Protein AF-A0A5E4TYU8-F1 (afdb_monomer_lite)

Foldseek 3Di:
DAWDWDWALDQDPWTWIQIPPPGIDTDWFFDDNQISPQVQCPPPPGHGPHDDDDGDDDDPPDDPVVVVVVVVVCVVVVVVVVVVDPDD

pLDDT: mean 85.18, std 11.43, range [43.0, 96.38]

InterPro domains:
  IPR021225 Tlde1 domain [PF10908] (25-71)

Radius of gyration: 18.83 Å; chains: 1; bounding box: 39×39×41 Å

Organism: NCBI:txid1537710

Sequence (88 aa):
MALYGKFVVNNETLAPLVINGVGTYLAFSGDGAYRNRGGCTALASRGPIPAGKYWIVDRPAGGNLSRASQWMKDLSISALKRFVDHRE

Structure (mmCIF, N/CA/C/O backbone):
data_AF-A0A5E4TYU8-F1
#
_entry.id   AF-A0A5E4TYU8-F1
#
loop_
_atom_site.group_PDB
_atom_site.id
_atom_site.type_symbol
_atom_site.label_atom_id
_atom_site.label_alt_id
_atom_site.label_comp_id
_atom_site.label_asym_id
_atom_site.label_entity_id
_atom_site.label_seq_id
_atom_site.pdbx_PDB_ins_code
_atom_site.Cartn_x
_atom_site.Cartn_y
_atom_site.Cartn_z
_atom_site.occupancy
_atom_site.B_iso_or_equiv
_atom_site.auth_seq_id
_atom_site.auth_comp_id
_atom_site.auth_asym_id
_atom_site.auth_atom_id
_atom_site.pdbx_PDB_model_num
ATOM 1 N N . MET A 1 1 ? -19.962 -4.055 9.763 1.00 72.00 1 MET A N 1
ATOM 2 C CA . MET A 1 1 ? -20.187 -4.303 8.320 1.00 72.00 1 MET A CA 1
ATOM 3 C C . MET A 1 1 ? -18.840 -4.253 7.616 1.00 72.00 1 MET A C 1
ATOM 5 O O . MET A 1 1 ? -18.074 -3.351 7.930 1.00 72.00 1 MET A O 1
ATOM 9 N N . ALA A 1 2 ? -18.535 -5.178 6.705 1.00 80.44 2 ALA A N 1
ATOM 10 C CA . ALA A 1 2 ? -17.348 -5.043 5.858 1.00 80.44 2 ALA A CA 1
ATOM 11 C C . ALA A 1 2 ? -17.587 -3.941 4.814 1.00 80.44 2 ALA A C 1
ATOM 13 O O . ALA A 1 2 ? -18.654 -3.894 4.202 1.00 80.44 2 ALA A O 1
ATOM 14 N N . LEU A 1 3 ? -16.611 -3.052 4.637 1.00 88.56 3 LEU A N 1
ATOM 15 C CA . LEU A 1 3 ? -16.630 -2.045 3.581 1.00 88.56 3 LEU A CA 1
ATOM 16 C C . LEU A 1 3 ? -16.027 -2.640 2.309 1.00 88.56 3 LEU A C 1
ATOM 18 O O . LEU A 1 3 ? -15.046 -3.382 2.366 1.00 88.56 3 LEU A O 1
ATOM 22 N N . TYR A 1 4 ? -16.607 -2.298 1.163 1.00 92.25 4 TYR A N 1
ATOM 23 C CA . TYR A 1 4 ? -16.110 -2.715 -0.145 1.00 92.25 4 TYR A CA 1
ATOM 24 C C . TYR A 1 4 ? -15.598 -1.504 -0.909 1.00 92.25 4 TYR A C 1
ATOM 26 O O . TYR A 1 4 ? -16.123 -0.400 -0.774 1.00 92.25 4 TYR A O 1
ATOM 34 N N . GLY A 1 5 ? -14.572 -1.715 -1.721 1.00 93.94 5 GLY A N 1
ATOM 35 C CA . GLY A 1 5 ? -13.963 -0.654 -2.501 1.00 93.94 5 GLY A CA 1
ATOM 36 C C . GLY A 1 5 ? -13.219 -1.178 -3.717 1.00 93.94 5 GLY A C 1
ATOM 37 O O . GLY A 1 5 ? -13.069 -2.388 -3.899 1.00 93.94 5 GLY A O 1
ATOM 38 N N . LYS A 1 6 ? -12.754 -0.251 -4.553 1.00 95.50 6 LYS A N 1
ATOM 39 C CA . LYS A 1 6 ? -11.968 -0.533 -5.751 1.00 95.50 6 LYS A CA 1
ATOM 40 C C . LYS A 1 6 ? -10.754 0.382 -5.804 1.00 95.50 6 LYS A C 1
ATOM 42 O O . LYS A 1 6 ? -10.888 1.601 -5.735 1.00 95.50 6 LYS A O 1
ATOM 47 N N . PHE A 1 7 ? -9.588 -0.220 -5.990 1.00 95.38 7 PHE A N 1
ATOM 48 C CA . PHE A 1 7 ? -8.363 0.486 -6.340 1.00 95.38 7 PHE A CA 1
ATOM 49 C C . PHE A 1 7 ? -8.111 0.342 -7.839 1.00 95.38 7 PHE A C 1
ATOM 51 O O . PHE A 1 7 ? -8.171 -0.771 -8.366 1.00 95.38 7 PHE A O 1
ATOM 58 N N . VAL A 1 8 ? -7.869 1.453 -8.532 1.00 93.94 8 VAL A N 1
ATOM 59 C CA . VAL A 1 8 ? -7.556 1.443 -9.966 1.00 93.94 8 VAL A CA 1
ATOM 60 C C . VAL A 1 8 ? -6.054 1.606 -10.146 1.00 93.94 8 VAL A C 1
ATOM 62 O O . VAL A 1 8 ? -5.461 2.508 -9.579 1.00 93.94 8 VAL A O 1
ATOM 65 N N . VAL A 1 9 ? -5.442 0.745 -10.953 1.00 92.50 9 VAL A N 1
ATOM 66 C CA . VAL A 1 9 ? -4.020 0.808 -11.310 1.00 92.50 9 VAL A CA 1
ATOM 67 C C . VAL A 1 9 ? -3.939 1.353 -12.741 1.00 92.50 9 VAL A C 1
ATOM 69 O O . VAL A 1 9 ? -4.237 0.623 -13.682 1.00 92.50 9 VAL A O 1
ATOM 72 N N . ASN A 1 10 ? -3.631 2.646 -12.903 1.00 92.31 10 ASN A N 1
ATOM 73 C CA . ASN A 1 10 ? -3.783 3.403 -14.162 1.00 92.31 10 ASN A CA 1
ATOM 74 C C . ASN A 1 10 ? -2.489 4.066 -14.686 1.00 92.31 10 ASN A C 1
ATOM 76 O O . ASN A 1 10 ? -2.563 5.029 -15.441 1.00 92.31 10 ASN A O 1
ATOM 80 N N . ASN A 1 11 ? -1.308 3.582 -14.301 1.00 92.69 11 ASN A N 1
ATOM 81 C CA . ASN A 1 11 ? 0.012 4.133 -14.649 1.00 92.69 11 ASN A CA 1
ATOM 82 C C . ASN A 1 11 ? 0.286 5.577 -14.177 1.00 92.69 11 ASN A C 1
ATOM 84 O O . ASN A 1 11 ? 1.342 6.120 -14.506 1.00 92.69 11 ASN A O 1
ATOM 88 N N . GLU A 1 12 ? -0.603 6.196 -13.400 1.00 92.94 12 GLU A N 1
ATOM 89 C CA . GLU A 1 12 ? -0.379 7.528 -12.832 1.00 92.94 12 GLU A CA 1
ATOM 90 C C . GLU A 1 12 ? 0.419 7.467 -11.525 1.00 92.94 12 GLU A C 1
ATOM 92 O O . GLU A 1 12 ? 0.477 6.439 -10.850 1.00 92.94 12 GLU A O 1
ATOM 97 N N . THR A 1 13 ? 1.014 8.592 -11.120 1.00 91.94 13 THR A N 1
ATOM 98 C CA . THR A 1 13 ? 1.757 8.689 -9.850 1.00 91.94 13 THR A CA 1
ATOM 99 C C . THR A 1 13 ? 0.875 8.375 -8.642 1.00 91.94 13 THR A C 1
ATOM 101 O O . THR A 1 13 ? 1.324 7.724 -7.699 1.00 91.94 13 THR A O 1
ATOM 104 N N . LEU A 1 14 ? -0.378 8.820 -8.680 1.00 94.06 14 LEU A N 1
ATOM 105 C CA . LEU A 1 14 ? -1.409 8.535 -7.693 1.00 94.06 14 LEU A CA 1
ATOM 106 C C . LEU A 1 14 ? -2.647 8.061 -8.437 1.00 94.06 14 LEU A C 1
ATOM 108 O O . LEU A 1 14 ? -2.974 8.601 -9.484 1.00 94.06 14 LEU A O 1
ATOM 112 N N . ALA A 1 15 ? -3.329 7.073 -7.878 1.00 94.31 15 ALA A N 1
ATOM 113 C CA . ALA A 1 15 ? -4.510 6.478 -8.465 1.00 94.31 15 ALA A CA 1
ATOM 114 C C . ALA A 1 15 ? -5.644 6.404 -7.430 1.00 94.31 15 ALA A C 1
ATOM 116 O O . ALA A 1 15 ? -5.381 6.315 -6.223 1.00 94.31 15 ALA A O 1
ATOM 117 N N . PRO A 1 16 ? -6.913 6.467 -7.864 1.00 95.38 16 PRO A N 1
ATOM 118 C CA . PRO A 1 16 ? -8.040 6.523 -6.947 1.00 95.38 16 PRO A CA 1
ATOM 119 C C . PRO A 1 16 ? -8.296 5.165 -6.275 1.00 95.38 16 PRO A C 1
ATOM 121 O O . PRO A 1 16 ? -8.502 4.139 -6.931 1.00 95.38 16 PRO A O 1
ATOM 124 N N . LEU A 1 17 ? -8.345 5.188 -4.945 1.00 95.25 17 LEU A N 1
ATOM 125 C CA . LEU A 1 17 ? -8.902 4.152 -4.084 1.00 95.25 17 LEU A CA 1
ATOM 126 C C . LEU A 1 17 ? -10.290 4.601 -3.625 1.00 95.25 17 LEU A C 1
ATOM 128 O O . LEU A 1 17 ? -10.421 5.475 -2.771 1.00 95.25 17 LEU A O 1
ATOM 132 N N . VAL A 1 18 ? -11.326 3.995 -4.191 1.00 96.31 18 VAL A N 1
ATOM 133 C CA . VAL A 1 18 ? -12.720 4.283 -3.844 1.00 96.31 18 VAL A CA 1
ATOM 134 C C . VAL A 1 18 ? -13.177 3.282 -2.794 1.00 96.31 18 VAL A C 1
ATOM 136 O O . VAL A 1 18 ? -13.146 2.083 -3.054 1.00 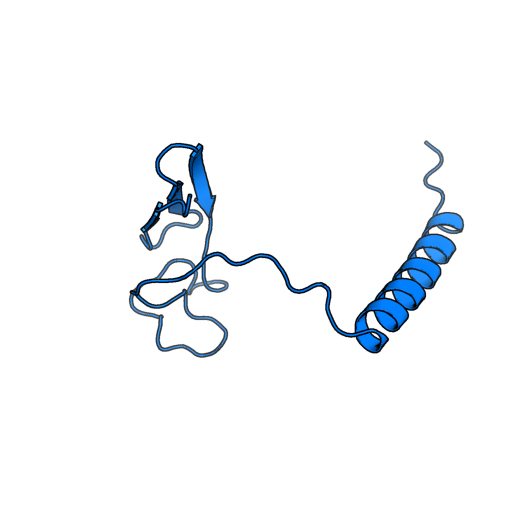96.31 18 VAL A O 1
ATOM 139 N N . ILE A 1 19 ? -13.621 3.756 -1.632 1.00 95.19 19 ILE A N 1
ATOM 140 C CA . ILE A 1 19 ? -14.258 2.945 -0.591 1.00 95.19 19 ILE A CA 1
ATOM 141 C C . ILE A 1 19 ? -15.730 3.346 -0.507 1.00 95.19 19 ILE A C 1
ATOM 143 O O . ILE A 1 19 ? -16.065 4.480 -0.149 1.00 95.19 19 ILE A O 1
ATOM 147 N N . ASN A 1 20 ? -16.621 2.414 -0.836 1.00 92.88 20 ASN A N 1
ATOM 148 C CA . ASN A 1 20 ? -18.051 2.673 -0.906 1.00 92.88 20 ASN A CA 1
ATOM 149 C C . ASN A 1 20 ? -18.583 3.081 0.474 1.00 92.88 20 ASN A C 1
ATOM 151 O O . ASN A 1 20 ? -18.422 2.351 1.451 1.00 92.88 20 ASN A O 1
ATOM 155 N N . GLY A 1 21 ? -19.227 4.248 0.541 1.00 91.75 21 GLY A N 1
ATOM 156 C CA . GLY A 1 21 ? -19.787 4.800 1.778 1.00 91.75 21 GLY A CA 1
ATOM 157 C C . GLY A 1 21 ? -18.792 5.550 2.669 1.00 91.75 21 GLY A C 1
ATOM 158 O O . GLY A 1 21 ? -19.214 6.092 3.684 1.00 91.75 21 GLY A O 1
ATOM 159 N N . VAL A 1 22 ? -17.506 5.619 2.300 1.00 93.56 22 VAL A N 1
ATOM 160 C CA . VAL A 1 22 ? -16.491 6.378 3.055 1.00 93.56 22 VAL A CA 1
ATOM 161 C C . VAL A 1 22 ? -15.911 7.516 2.219 1.00 93.56 22 VAL A C 1
ATOM 163 O O . VAL A 1 22 ? -15.871 8.651 2.683 1.00 93.56 22 VAL A O 1
ATOM 166 N N . GLY A 1 23 ? -15.490 7.243 0.981 1.00 94.94 23 GLY A N 1
ATOM 167 C CA . GLY A 1 23 ? -14.929 8.271 0.106 1.00 94.94 23 GLY A CA 1
ATOM 168 C C . GLY A 1 23 ? -13.920 7.747 -0.909 1.00 94.94 23 GLY A C 1
ATOM 169 O O . GLY A 1 23 ? -13.745 6.541 -1.083 1.00 94.94 23 GLY A O 1
ATOM 170 N N . THR A 1 24 ? -13.258 8.683 -1.589 1.00 96.38 24 THR A N 1
ATOM 171 C CA . THR A 1 24 ? -12.179 8.400 -2.543 1.00 96.38 24 THR A CA 1
ATOM 172 C C . THR A 1 24 ? -10.874 8.980 -2.024 1.00 96.38 24 THR A C 1
ATOM 174 O O . THR A 1 24 ? -10.822 10.143 -1.632 1.00 96.38 24 THR A O 1
ATOM 177 N N . TYR A 1 25 ? -9.823 8.171 -2.057 1.00 95.00 25 TYR A N 1
ATOM 178 C CA . TYR A 1 25 ? -8.492 8.520 -1.581 1.00 95.00 25 TYR A CA 1
ATOM 179 C C . TYR A 1 25 ? -7.477 8.372 -2.707 1.00 95.00 25 TYR A C 1
ATOM 181 O O . TYR A 1 25 ? -7.580 7.463 -3.529 1.00 95.00 25 TYR A O 1
ATOM 189 N N . LEU A 1 26 ? -6.473 9.242 -2.732 1.00 95.56 26 LEU A N 1
ATOM 190 C CA . LEU A 1 26 ? -5.331 9.075 -3.621 1.00 95.56 26 LEU A CA 1
ATOM 191 C C . LEU A 1 26 ? -4.357 8.077 -2.994 1.00 95.56 26 LEU A C 1
ATOM 193 O O . LEU A 1 26 ? -3.888 8.275 -1.875 1.00 95.56 26 LEU A O 1
ATOM 197 N N . ALA A 1 27 ? -4.063 7.001 -3.716 1.00 94.62 27 ALA A N 1
ATOM 198 C CA . ALA A 1 27 ? -3.181 5.932 -3.272 1.00 94.62 27 ALA A CA 1
ATOM 199 C C . ALA A 1 27 ? -2.202 5.536 -4.383 1.00 94.62 27 ALA A C 1
ATOM 201 O O . ALA A 1 27 ? -2.332 5.942 -5.537 1.00 94.62 27 ALA A O 1
ATOM 202 N N . PHE A 1 28 ? -1.199 4.733 -4.048 1.00 95.12 28 PHE A N 1
ATOM 203 C CA . PHE A 1 28 ? -0.295 4.152 -5.032 1.00 95.12 28 PHE A CA 1
ATOM 204 C C . PHE A 1 28 ? 0.120 2.744 -4.616 1.00 95.12 28 PHE A C 1
ATOM 206 O O . PHE A 1 28 ? 0.078 2.385 -3.440 1.00 95.12 28 PHE A O 1
ATOM 213 N N . SER A 1 29 ? 0.549 1.952 -5.590 1.00 93.75 29 SER A N 1
ATOM 214 C CA . SER A 1 29 ? 1.126 0.631 -5.374 1.00 93.75 29 SER A CA 1
ATOM 215 C C . SER A 1 29 ? 2.314 0.418 -6.305 1.00 93.75 29 SER A C 1
ATOM 217 O O . SER A 1 29 ? 2.310 0.912 -7.430 1.00 93.75 29 SER A O 1
ATOM 219 N N . GLY A 1 30 ? 3.331 -0.309 -5.851 1.00 93.44 30 GLY A N 1
ATOM 220 C CA . GLY A 1 30 ? 4.594 -0.467 -6.572 1.00 93.44 30 GLY A CA 1
ATOM 221 C C . GLY A 1 30 ? 5.558 0.706 -6.372 1.00 93.44 30 GLY A C 1
ATOM 222 O O . GLY A 1 30 ? 5.223 1.735 -5.772 1.00 93.44 30 GLY A O 1
ATOM 223 N N . ASP A 1 31 ? 6.777 0.527 -6.872 1.00 92.94 31 ASP A N 1
ATOM 224 C CA . ASP A 1 31 ? 7.915 1.401 -6.594 1.00 92.94 31 ASP A CA 1
ATOM 225 C C . ASP A 1 31 ? 8.539 2.003 -7.862 1.00 92.94 31 ASP A C 1
ATOM 227 O O . ASP A 1 31 ? 8.563 1.386 -8.932 1.00 92.94 31 ASP A O 1
ATOM 231 N N . GLY A 1 32 ? 9.052 3.229 -7.729 1.00 90.88 32 GLY A N 1
ATOM 232 C CA . GLY A 1 32 ? 9.712 3.986 -8.790 1.00 90.88 32 GLY A CA 1
ATOM 233 C C . GLY A 1 32 ? 8.948 3.966 -10.117 1.00 90.88 32 GLY A C 1
ATOM 234 O O . GLY A 1 32 ? 7.771 4.318 -10.189 1.00 90.88 32 GLY A O 1
ATOM 235 N N . ALA A 1 33 ? 9.625 3.514 -11.175 1.00 90.25 33 ALA A N 1
ATOM 236 C CA . ALA A 1 33 ? 9.072 3.427 -12.527 1.00 90.25 33 ALA A CA 1
ATOM 237 C C . ALA A 1 33 ? 7.968 2.365 -12.697 1.00 90.25 33 ALA A C 1
ATOM 239 O O . ALA A 1 33 ? 7.321 2.335 -13.739 1.00 90.25 33 ALA A O 1
ATOM 240 N N . TYR A 1 34 ? 7.753 1.488 -11.717 1.00 92.06 34 TYR A N 1
ATOM 241 C CA . TYR A 1 34 ? 6.738 0.429 -11.756 1.00 92.06 34 TYR A CA 1
ATOM 242 C C . TYR A 1 34 ? 5.467 0.806 -10.987 1.00 92.06 34 TYR A C 1
ATOM 244 O O . TYR A 1 34 ? 4.509 0.032 -10.950 1.00 92.06 34 TYR A O 1
ATOM 252 N N . ARG A 1 35 ? 5.437 2.004 -10.392 1.00 93.75 35 ARG A N 1
ATOM 253 C CA . ARG A 1 35 ? 4.292 2.507 -9.641 1.00 93.75 35 ARG A CA 1
ATOM 254 C C . ARG A 1 35 ? 3.039 2.551 -10.511 1.00 93.75 35 ARG A C 1
ATOM 256 O O . ARG A 1 35 ? 3.051 3.077 -11.619 1.00 93.75 35 ARG A O 1
ATOM 263 N N . ASN A 1 36 ? 1.968 1.971 -9.984 1.00 93.56 36 ASN A N 1
ATOM 264 C CA . ASN A 1 36 ? 0.660 1.849 -10.610 1.00 93.56 36 ASN A CA 1
ATOM 265 C C . ASN A 1 36 ? 0.698 1.273 -12.039 1.00 93.56 36 ASN A C 1
ATOM 267 O O . ASN A 1 36 ? -0.227 1.513 -12.809 1.00 93.56 36 ASN A O 1
ATOM 271 N N . ARG A 1 37 ? 1.721 0.483 -12.404 1.00 93.44 37 ARG A N 1
ATOM 272 C CA . ARG A 1 37 ? 1.815 -0.157 -13.724 1.00 93.44 37 ARG A CA 1
ATOM 273 C C . ARG A 1 37 ? 1.280 -1.580 -13.729 1.00 93.44 37 ARG A C 1
ATOM 275 O O . ARG A 1 37 ? 1.994 -2.516 -13.374 1.00 93.44 37 ARG A O 1
ATOM 282 N N . GLY A 1 38 ? 0.048 -1.761 -14.205 1.00 88.88 38 GLY A N 1
ATOM 283 C CA . GLY A 1 38 ? -0.629 -3.066 -14.215 1.00 88.88 38 GLY A CA 1
ATOM 284 C C . GLY A 1 38 ? 0.125 -4.173 -14.969 1.00 88.88 38 GLY A C 1
ATOM 285 O O . GLY A 1 38 ? 0.024 -5.338 -14.605 1.00 88.88 38 GLY A O 1
ATOM 286 N N . GLY A 1 39 ? 0.944 -3.817 -15.965 1.00 90.12 39 GLY A N 1
ATOM 287 C CA . GLY A 1 39 ? 1.799 -4.769 -16.687 1.00 90.12 39 GLY A CA 1
ATOM 288 C C . GLY A 1 39 ? 3.039 -5.244 -15.916 1.00 90.12 39 GLY A C 1
ATOM 289 O O . GLY A 1 39 ? 3.730 -6.146 -16.375 1.00 90.12 39 GLY A O 1
ATOM 290 N N . CYS A 1 40 ? 3.344 -4.653 -14.757 1.00 89.94 40 CYS A N 1
ATOM 291 C CA . CYS A 1 40 ? 4.555 -4.932 -13.980 1.00 89.94 40 CYS A CA 1
ATOM 292 C C . CYS A 1 40 ? 4.277 -5.696 -12.674 1.00 89.94 40 CYS A C 1
ATOM 294 O O . CYS A 1 40 ? 5.141 -5.739 -11.803 1.00 89.94 40 CYS A O 1
ATOM 296 N N . THR A 1 41 ? 3.097 -6.303 -12.518 1.00 89.00 41 THR A N 1
ATOM 297 C CA . THR A 1 41 ? 2.688 -7.032 -11.297 1.00 89.00 41 THR A CA 1
ATOM 298 C C . THR A 1 41 ? 3.544 -8.267 -11.007 1.00 89.00 41 THR A C 1
ATOM 300 O O . THR A 1 41 ? 3.669 -8.668 -9.855 1.00 89.00 41 THR A O 1
ATOM 303 N N . ALA A 1 42 ? 4.172 -8.853 -12.032 1.00 90.12 42 ALA A N 1
ATOM 304 C CA . ALA A 1 42 ? 5.073 -9.998 -11.891 1.00 90.12 42 ALA A CA 1
ATOM 305 C C . ALA A 1 42 ? 6.455 -9.630 -11.313 1.00 90.12 42 ALA A C 1
ATOM 307 O O . ALA A 1 42 ? 7.243 -10.518 -10.987 1.00 90.12 42 ALA A O 1
ATOM 308 N N . LEU A 1 43 ? 6.779 -8.337 -11.192 1.00 90.00 43 LEU A N 1
ATOM 309 C CA . LEU A 1 43 ? 8.075 -7.901 -10.688 1.00 90.00 43 LEU A CA 1
ATOM 310 C C . LEU A 1 43 ? 8.104 -7.950 -9.157 1.00 90.00 43 LEU A C 1
ATOM 312 O O . LEU A 1 43 ? 7.493 -7.120 -8.482 1.00 90.00 43 LEU A O 1
ATOM 316 N N . ALA A 1 44 ? 8.865 -8.897 -8.609 1.00 87.31 44 ALA A N 1
ATOM 317 C CA . ALA A 1 44 ? 9.023 -9.051 -7.168 1.00 87.31 44 ALA A CA 1
ATOM 318 C C . ALA A 1 44 ? 9.505 -7.748 -6.502 1.00 87.31 44 ALA A C 1
ATOM 320 O O . ALA A 1 44 ? 10.387 -7.053 -7.012 1.00 87.31 44 ALA A O 1
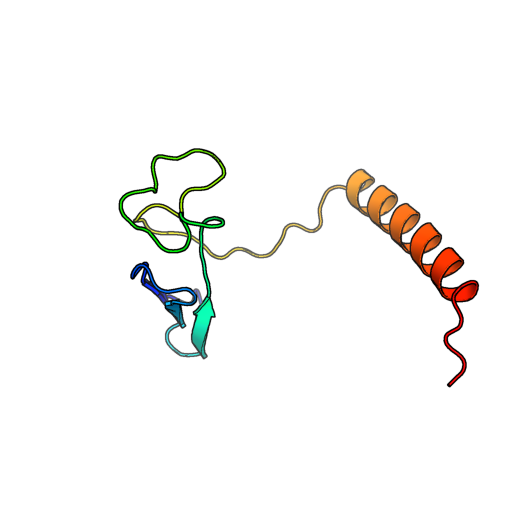ATOM 321 N N . SER A 1 45 ? 8.903 -7.419 -5.358 1.00 87.75 45 SER A N 1
ATOM 322 C CA . SER A 1 45 ? 9.214 -6.262 -4.499 1.00 87.75 45 SER A CA 1
ATOM 323 C C . SER A 1 45 ? 9.009 -4.863 -5.098 1.00 87.75 45 SER A C 1
ATOM 325 O O . SER A 1 45 ? 8.967 -3.902 -4.336 1.00 87.75 45 SER A O 1
ATOM 327 N N . ARG A 1 46 ? 8.884 -4.716 -6.423 1.00 92.00 46 ARG A N 1
ATOM 328 C CA . ARG A 1 46 ? 8.745 -3.408 -7.092 1.00 92.00 46 ARG A CA 1
ATOM 329 C C . ARG A 1 46 ? 7.430 -3.237 -7.846 1.00 92.00 46 ARG A C 1
ATOM 331 O O . ARG A 1 46 ? 6.986 -2.105 -8.017 1.00 92.00 46 ARG A O 1
ATOM 338 N N . GLY A 1 47 ? 6.830 -4.327 -8.318 1.00 92.19 47 GLY A N 1
ATOM 339 C CA . GLY A 1 47 ? 5.559 -4.305 -9.032 1.00 92.19 47 GLY A CA 1
ATOM 340 C C . GLY A 1 47 ? 4.402 -3.814 -8.156 1.00 92.19 47 GLY A C 1
ATOM 341 O O . GLY A 1 47 ? 4.466 -3.918 -6.928 1.00 92.19 47 GLY A O 1
ATOM 342 N N . PRO A 1 48 ? 3.334 -3.267 -8.759 1.00 94.62 48 PRO A N 1
ATOM 343 C CA . PRO A 1 48 ? 2.124 -2.941 -8.025 1.00 94.62 48 PRO A CA 1
ATOM 344 C C . PRO A 1 48 ? 1.370 -4.206 -7.620 1.00 94.62 48 PRO A C 1
ATOM 346 O O . PRO A 1 48 ? 1.605 -5.298 -8.143 1.00 94.62 48 PRO A O 1
ATOM 349 N N . ILE A 1 49 ? 0.420 -4.030 -6.705 1.00 92.62 49 ILE A N 1
ATOM 350 C CA . ILE A 1 49 ? -0.476 -5.092 -6.265 1.00 92.62 49 ILE A CA 1
ATOM 351 C C . ILE A 1 49 ? -1.190 -5.716 -7.480 1.00 92.62 49 ILE A C 1
ATOM 353 O O . ILE A 1 49 ? -1.725 -4.981 -8.318 1.00 92.62 49 ILE A O 1
ATOM 357 N N . PRO A 1 50 ? -1.182 -7.055 -7.616 1.00 92.62 50 PRO A N 1
ATOM 358 C CA . PRO A 1 50 ? -1.884 -7.731 -8.698 1.00 92.62 50 PRO A CA 1
ATOM 359 C C . PRO A 1 50 ? -3.388 -7.443 -8.704 1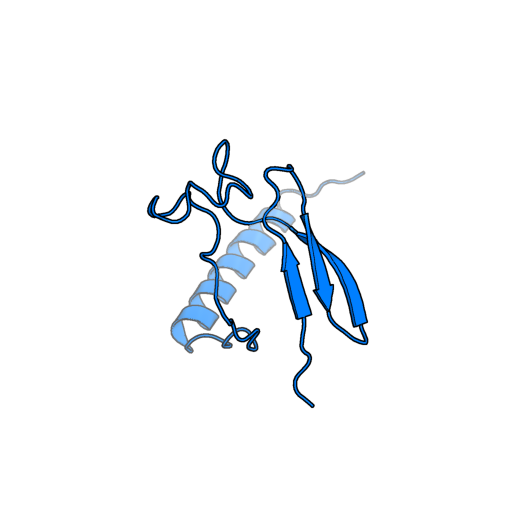.00 92.62 50 PRO A C 1
ATOM 361 O O . PRO A 1 50 ? -3.976 -7.035 -7.705 1.00 92.62 50 PRO A O 1
ATOM 364 N N . ALA A 1 51 ? -4.039 -7.686 -9.841 1.00 92.25 51 ALA A N 1
ATOM 365 C CA . ALA A 1 51 ? -5.494 -7.644 -9.897 1.00 92.25 51 ALA A CA 1
ATOM 366 C C . ALA A 1 51 ? -6.077 -8.784 -9.046 1.00 92.25 51 ALA A C 1
ATOM 368 O O . ALA A 1 51 ? -5.694 -9.943 -9.199 1.00 92.25 51 ALA A O 1
ATOM 369 N N . GLY A 1 52 ? -7.010 -8.461 -8.153 1.00 92.75 52 GLY A N 1
ATOM 370 C CA . GLY A 1 52 ? -7.589 -9.449 -7.253 1.00 92.75 52 GLY A CA 1
ATOM 371 C C . GLY A 1 52 ? -8.521 -8.846 -6.213 1.00 92.75 52 GLY A C 1
ATOM 372 O O . GLY A 1 52 ? -8.746 -7.635 -6.168 1.00 92.75 52 GLY A O 1
ATOM 373 N N . LYS A 1 53 ? -9.075 -9.719 -5.369 1.00 93.25 53 LYS A N 1
ATOM 374 C CA . LYS A 1 53 ? -9.863 -9.325 -4.201 1.00 93.25 53 LYS A CA 1
ATOM 375 C C . LYS A 1 53 ? -8.970 -9.381 -2.968 1.00 93.25 53 LYS A C 1
ATOM 377 O O . LYS A 1 53 ? -8.415 -10.431 -2.656 1.00 93.25 53 LYS A O 1
ATOM 382 N N . TYR A 1 54 ? -8.873 -8.258 -2.271 1.00 91.75 54 TYR A N 1
ATOM 383 C CA . TYR A 1 54 ? -8.048 -8.104 -1.080 1.00 91.75 54 TYR A CA 1
ATOM 384 C C . TYR A 1 54 ? -8.912 -7.710 0.111 1.00 91.75 54 TYR A C 1
ATOM 386 O O . TYR A 1 54 ? -9.902 -6.993 -0.040 1.00 91.75 54 TYR A O 1
ATOM 394 N N . TRP A 1 55 ? -8.514 -8.170 1.292 1.00 91.38 55 TRP A N 1
ATOM 395 C CA . TRP A 1 55 ? -9.131 -7.792 2.555 1.00 91.38 55 TRP A CA 1
ATOM 396 C C . TRP A 1 55 ? -8.264 -6.737 3.234 1.00 91.38 55 TRP A C 1
ATOM 398 O O . TRP A 1 55 ? -7.076 -6.966 3.461 1.00 91.38 55 TRP A O 1
ATOM 408 N N . ILE A 1 56 ? -8.855 -5.587 3.557 1.00 87.25 56 ILE A N 1
ATOM 409 C CA . ILE A 1 56 ? -8.231 -4.613 4.453 1.00 87.25 56 ILE A CA 1
ATOM 410 C C . ILE A 1 56 ? -8.541 -5.091 5.866 1.00 87.25 56 ILE A C 1
ATOM 412 O O . ILE A 1 56 ? -9.692 -5.063 6.296 1.00 87.25 56 ILE A O 1
ATOM 416 N N . VAL A 1 57 ? -7.518 -5.598 6.540 1.00 87.56 57 VAL A N 1
ATOM 417 C CA . VAL A 1 57 ? -7.610 -6.096 7.912 1.00 87.56 57 VAL A CA 1
ATOM 418 C C . VAL A 1 57 ? -6.905 -5.136 8.853 1.00 87.56 57 VAL A C 1
ATOM 420 O O . VAL A 1 57 ? -5.996 -4.406 8.443 1.00 87.56 57 VAL A O 1
ATOM 423 N N . ASP A 1 58 ? -7.302 -5.161 10.119 1.00 85.88 58 ASP A N 1
ATOM 424 C CA . ASP A 1 58 ? -6.597 -4.411 11.145 1.00 85.88 58 ASP A CA 1
ATOM 425 C C . ASP A 1 58 ? -5.139 -4.855 11.225 1.00 85.88 58 ASP A C 1
ATOM 427 O O . ASP A 1 58 ? -4.807 -6.042 11.123 1.00 85.88 58 ASP A O 1
ATOM 431 N N . ARG A 1 59 ? -4.248 -3.876 11.414 1.00 84.06 59 ARG A N 1
ATOM 432 C CA . ARG A 1 59 ? -2.832 -4.160 11.628 1.00 84.06 59 ARG A CA 1
ATOM 433 C C . ARG A 1 59 ? -2.718 -5.023 12.891 1.00 84.06 59 ARG A C 1
ATOM 435 O O . ARG A 1 59 ? -3.120 -4.558 13.959 1.00 84.06 59 ARG A O 1
ATOM 442 N N . PRO A 1 60 ? -2.134 -6.231 12.816 1.00 81.88 60 PRO A N 1
ATOM 443 C CA . PRO A 1 60 ? -1.929 -7.029 14.012 1.00 81.88 60 PRO A CA 1
ATOM 444 C C . PRO A 1 60 ? -1.017 -6.261 14.974 1.00 81.88 60 PRO A C 1
ATOM 446 O O . PRO A 1 60 ? -0.032 -5.653 14.554 1.00 81.88 60 PRO A O 1
ATOM 449 N N . ALA A 1 61 ? -1.312 -6.317 16.273 1.00 78.19 61 ALA A N 1
ATOM 450 C CA . ALA A 1 61 ? -0.544 -5.616 17.309 1.00 78.19 61 ALA A CA 1
ATOM 451 C C . ALA A 1 61 ? 0.930 -6.074 17.419 1.00 78.19 61 ALA A C 1
ATOM 453 O O . ALA A 1 61 ? 1.721 -5.459 18.136 1.00 78.19 61 ALA A O 1
ATOM 454 N N . GLY A 1 62 ? 1.302 -7.147 16.713 1.00 76.31 62 GLY A N 1
ATOM 455 C CA . GLY A 1 62 ? 2.597 -7.806 16.826 1.00 76.31 62 GLY A CA 1
ATOM 456 C C . GLY A 1 62 ? 2.707 -8.655 18.096 1.00 76.31 62 GLY A C 1
ATOM 457 O O . GLY A 1 62 ? 1.878 -8.576 19.002 1.00 76.31 62 GLY A O 1
ATOM 458 N N . GLY A 1 63 ? 3.739 -9.497 18.158 1.00 80.31 63 GLY A N 1
ATOM 459 C CA . GLY A 1 63 ? 4.053 -10.273 19.358 1.00 80.31 63 GLY A CA 1
ATOM 460 C C . GLY A 1 63 ? 4.654 -9.407 20.472 1.00 80.31 63 GLY A C 1
ATOM 461 O O . GLY A 1 63 ? 5.107 -8.284 20.247 1.00 80.31 63 GLY A O 1
ATOM 462 N N . ASN A 1 64 ? 4.728 -9.946 21.689 1.00 74.94 64 ASN A N 1
ATOM 463 C CA . ASN A 1 64 ? 5.294 -9.229 22.842 1.00 74.94 64 ASN A CA 1
ATOM 464 C C . ASN A 1 64 ? 6.733 -8.737 22.580 1.00 74.94 64 ASN A C 1
ATOM 466 O O . ASN A 1 64 ? 7.093 -7.628 22.969 1.00 74.94 64 ASN A O 1
ATOM 470 N N . LEU A 1 65 ? 7.528 -9.520 21.842 1.00 75.12 65 LEU A N 1
ATOM 471 C CA . LEU A 1 65 ? 8.902 -9.175 21.460 1.00 75.12 65 LEU A CA 1
ATOM 472 C C . LEU A 1 65 ? 8.980 -8.000 20.475 1.00 75.12 65 LEU A C 1
ATOM 474 O O . LEU A 1 65 ? 9.835 -7.129 20.632 1.00 75.12 65 LEU A O 1
ATOM 478 N N . SER A 1 66 ? 8.082 -7.928 19.484 1.00 78.62 66 SER A N 1
ATOM 479 C CA . SER A 1 66 ? 8.063 -6.793 18.550 1.00 78.62 66 SER A CA 1
ATOM 480 C C . SER A 1 66 ? 7.630 -5.509 19.254 1.00 78.62 66 SER A C 1
ATOM 482 O O . SER A 1 66 ? 8.210 -4.456 19.002 1.00 78.62 66 SER A O 1
ATOM 484 N N . ARG A 1 67 ? 6.695 -5.608 20.210 1.00 76.50 67 ARG A N 1
ATOM 485 C CA . ARG A 1 67 ? 6.272 -4.478 21.053 1.00 76.50 67 ARG A CA 1
ATOM 486 C C . ARG A 1 67 ? 7.409 -3.973 21.947 1.00 76.50 67 ARG A C 1
ATOM 488 O O . ARG A 1 67 ? 7.630 -2.768 22.002 1.00 76.50 67 ARG A O 1
ATOM 495 N N . ALA A 1 68 ? 8.173 -4.869 22.576 1.00 78.25 68 ALA A N 1
ATOM 496 C CA . ALA A 1 68 ? 9.346 -4.497 23.373 1.00 78.25 68 ALA A CA 1
ATOM 497 C C . ALA A 1 68 ? 10.455 -3.855 22.518 1.00 78.25 68 ALA A C 1
ATOM 499 O O . ALA A 1 68 ? 11.046 -2.853 22.914 1.00 78.25 68 ALA A O 1
ATOM 500 N N . SER A 1 69 ? 10.705 -4.388 21.315 1.00 78.06 69 SER A N 1
ATOM 501 C CA . SER A 1 69 ? 11.680 -3.812 20.380 1.00 78.06 69 SER A CA 1
ATOM 502 C C . SER A 1 69 ? 11.265 -2.420 19.894 1.00 78.06 69 SER A C 1
ATOM 504 O O . SER A 1 69 ? 12.102 -1.521 19.845 1.00 78.06 69 SER A O 1
ATOM 506 N N . GLN A 1 70 ? 9.981 -2.215 19.576 1.00 79.94 70 GLN A N 1
ATOM 507 C CA . GLN A 1 70 ? 9.454 -0.892 19.231 1.00 79.94 70 GLN A CA 1
ATOM 508 C C . GLN A 1 70 ? 9.575 0.085 20.402 1.00 79.94 70 GLN A C 1
ATOM 510 O O . GLN A 1 70 ? 10.068 1.185 20.198 1.00 79.94 70 GLN A O 1
ATOM 515 N N . TRP A 1 71 ? 9.244 -0.333 21.627 1.00 81.06 71 TRP A N 1
ATOM 516 C CA . TRP A 1 71 ? 9.413 0.503 22.818 1.00 81.06 71 TRP A CA 1
ATOM 517 C C . TRP A 1 71 ? 10.875 0.911 23.057 1.00 81.06 71 TRP A C 1
ATOM 519 O O . TRP A 1 71 ? 11.148 2.077 23.329 1.00 81.06 71 TRP A O 1
ATOM 529 N N . MET A 1 72 ? 11.835 -0.008 22.888 1.00 80.25 72 MET A N 1
ATOM 530 C CA . MET A 1 72 ? 13.261 0.335 22.982 1.00 80.25 72 MET A CA 1
ATOM 531 C C . MET A 1 72 ? 13.694 1.329 21.897 1.00 80.25 72 MET A C 1
ATOM 533 O O . MET A 1 72 ? 14.443 2.265 22.181 1.00 80.25 72 MET A O 1
ATOM 537 N N . LYS A 1 73 ? 13.215 1.159 20.659 1.00 79.81 73 LYS A N 1
ATOM 538 C CA . LYS A 1 73 ? 13.492 2.105 19.569 1.00 79.81 73 LYS A CA 1
ATOM 539 C C . LYS A 1 73 ? 12.890 3.477 19.865 1.00 79.81 73 LYS A C 1
ATOM 541 O O . LYS A 1 73 ? 13.598 4.473 19.744 1.00 79.81 73 LYS A O 1
ATOM 546 N N . ASP A 1 74 ? 11.650 3.529 20.337 1.00 78.69 74 ASP A N 1
ATOM 547 C CA . ASP A 1 74 ? 10.975 4.776 20.702 1.00 78.69 74 ASP A CA 1
ATOM 548 C C . ASP A 1 74 ? 11.674 5.483 21.871 1.00 78.69 74 ASP A C 1
ATOM 550 O O . ASP A 1 74 ? 11.815 6.705 21.854 1.00 78.69 74 ASP A O 1
ATOM 554 N N . LEU A 1 75 ? 12.203 4.743 22.851 1.00 80.56 75 LEU A N 1
ATOM 555 C CA . LEU A 1 75 ? 13.056 5.309 23.901 1.00 80.56 75 LEU A CA 1
ATOM 556 C C . LEU A 1 75 ? 14.346 5.909 23.342 1.00 80.56 75 LEU A C 1
ATOM 558 O O . LEU A 1 75 ? 14.699 7.032 23.688 1.00 80.56 75 LEU A O 1
ATOM 562 N N . SER A 1 76 ? 15.037 5.197 22.452 1.00 76.81 76 SER A N 1
ATOM 563 C CA . SER A 1 76 ? 16.269 5.715 21.847 1.00 76.81 76 SER A CA 1
ATOM 564 C C . SER A 1 76 ? 16.020 6.972 21.001 1.00 76.81 76 SER A C 1
ATOM 566 O O . SER A 1 76 ? 16.757 7.948 21.122 1.00 76.81 76 SER A O 1
ATOM 568 N N . ILE A 1 77 ? 14.939 6.994 20.209 1.00 75.38 77 ILE A N 1
ATOM 569 C CA . ILE A 1 77 ? 14.559 8.143 19.378 1.00 75.38 77 ILE A CA 1
ATOM 570 C C . ILE A 1 77 ? 14.066 9.305 20.243 1.00 75.38 77 ILE A C 1
ATOM 572 O O . ILE A 1 77 ? 14.437 10.442 19.976 1.00 75.38 77 ILE A O 1
ATOM 576 N N . SER A 1 78 ? 13.266 9.064 21.285 1.00 74.06 78 SER A N 1
ATOM 577 C CA . SER A 1 78 ? 12.796 10.128 22.189 1.00 74.06 78 SER A CA 1
ATOM 578 C C . SER A 1 78 ? 13.929 10.737 23.015 1.00 74.06 78 SER A C 1
ATOM 580 O O . SER A 1 78 ? 13.972 11.957 23.174 1.00 74.06 78 SER A O 1
ATOM 582 N N . ALA A 1 79 ? 14.885 9.925 23.472 1.00 73.44 79 ALA A N 1
ATOM 583 C CA . ALA A 1 79 ? 16.099 10.410 24.113 1.00 73.44 79 ALA A CA 1
ATOM 584 C C . ALA A 1 79 ? 16.928 11.258 23.140 1.00 73.44 79 ALA A C 1
ATOM 586 O O . ALA A 1 79 ? 17.301 12.375 23.480 1.00 73.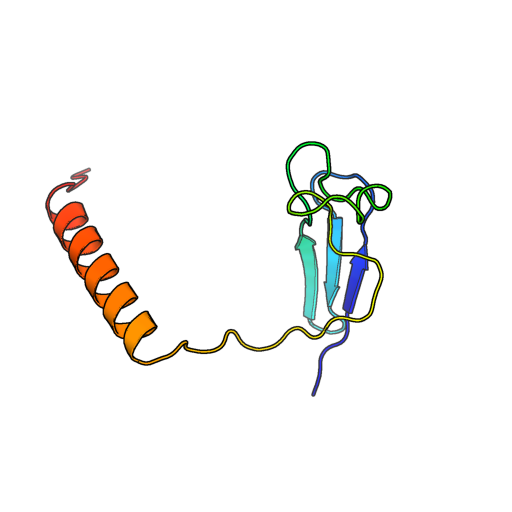44 79 ALA A O 1
ATOM 587 N N . LEU A 1 80 ? 17.137 10.789 21.905 1.00 69.44 80 LEU A N 1
ATOM 588 C CA . LEU A 1 80 ? 17.841 11.552 20.871 1.00 69.44 80 LEU A CA 1
ATOM 589 C C . LEU A 1 80 ? 17.118 12.865 20.523 1.00 69.44 80 LEU A C 1
ATOM 591 O O . LEU A 1 80 ? 17.758 13.903 20.395 1.00 69.44 80 LEU A O 1
ATOM 595 N N . LYS A 1 81 ? 15.784 12.852 20.438 1.00 59.88 81 LYS A N 1
ATOM 596 C CA . LYS A 1 81 ? 14.955 14.039 20.175 1.00 59.88 81 LYS A CA 1
ATOM 597 C C . LYS A 1 81 ? 15.006 15.057 21.320 1.00 59.88 81 LYS A C 1
ATOM 599 O O . LYS A 1 81 ? 14.854 16.241 21.072 1.00 59.88 81 LYS A O 1
ATOM 604 N N .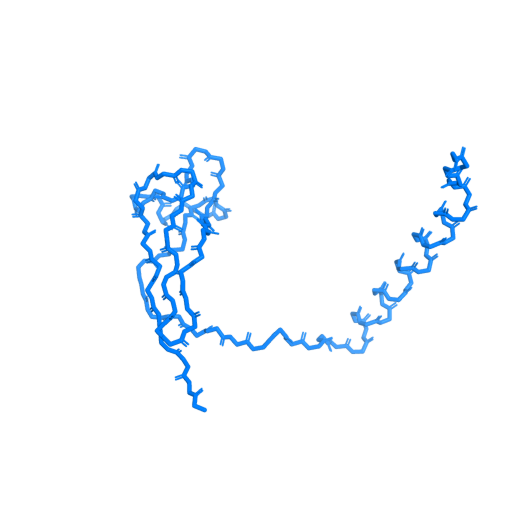 ARG A 1 82 ? 15.273 14.616 22.554 1.00 58.03 82 ARG A N 1
ATOM 605 C CA . ARG A 1 82 ? 15.558 15.498 23.699 1.00 58.03 82 ARG A CA 1
ATOM 606 C C . ARG A 1 82 ? 16.945 16.155 23.617 1.00 58.03 82 ARG A C 1
ATOM 608 O O . ARG A 1 82 ? 17.158 17.175 24.261 1.00 58.03 82 ARG A O 1
ATOM 615 N N . PHE A 1 83 ? 17.878 15.594 22.845 1.00 60.38 83 PHE A N 1
ATOM 616 C CA . PHE A 1 83 ? 19.178 16.218 22.562 1.00 60.38 83 PHE A CA 1
ATOM 617 C C . PHE A 1 83 ? 19.155 17.105 21.308 1.00 60.38 83 PHE A C 1
ATOM 619 O O . PHE A 1 83 ? 19.915 18.066 21.233 1.00 60.38 83 PHE A O 1
ATOM 626 N N . VAL A 1 84 ? 18.277 16.815 20.344 1.00 63.66 84 VAL A N 1
ATOM 627 C CA . VAL A 1 84 ? 17.997 17.663 19.173 1.00 63.66 84 VAL A CA 1
ATOM 628 C C . VAL A 1 84 ? 16.799 18.559 19.498 1.00 63.66 84 VAL A C 1
ATOM 630 O O . VAL A 1 84 ? 15.697 18.380 18.985 1.00 63.66 84 VAL A O 1
ATOM 633 N N . ASP A 1 85 ? 16.998 19.488 20.429 1.00 56.56 85 ASP A N 1
ATOM 634 C CA . ASP A 1 85 ? 16.001 20.506 20.754 1.00 56.56 85 ASP A CA 1
ATOM 635 C C . ASP A 1 85 ? 16.072 21.607 19.683 1.00 56.56 85 ASP A C 1
ATOM 637 O O . ASP A 1 85 ? 17.028 22.384 19.626 1.00 56.56 85 ASP A O 1
ATOM 641 N N . HIS A 1 86 ? 15.089 21.641 18.782 1.00 58.97 86 HIS A N 1
ATOM 642 C CA . HIS A 1 86 ? 14.860 22.793 17.914 1.00 58.97 86 HIS A CA 1
ATOM 643 C C . HIS A 1 86 ? 14.173 23.882 18.748 1.00 58.97 86 HIS A C 1
ATOM 645 O O . HIS A 1 86 ? 12.956 24.042 18.674 1.00 58.97 86 HIS A O 1
ATOM 651 N N . ARG A 1 87 ? 14.945 24.604 19.569 1.00 56.03 87 ARG A N 1
ATOM 652 C CA . ARG A 1 87 ? 14.526 25.922 20.057 1.00 56.03 87 ARG A CA 1
ATOM 653 C C . ARG A 1 87 ? 14.431 26.867 18.858 1.00 56.03 87 ARG A C 1
ATOM 655 O O . ARG A 1 87 ? 15.450 27.405 18.430 1.00 56.03 87 ARG A O 1
ATOM 662 N N . GLU A 1 88 ? 13.219 27.052 18.353 1.00 43.00 88 GLU A N 1
ATOM 663 C CA . GLU A 1 88 ? 12.761 28.293 17.717 1.00 43.00 88 GLU A CA 1
ATOM 664 C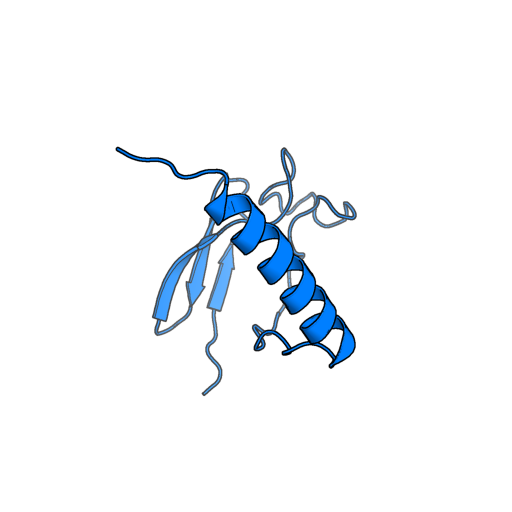 C . GLU A 1 88 ? 11.677 28.916 18.600 1.00 43.00 88 GLU A C 1
ATOM 666 O O . GLU A 1 88 ? 10.807 28.156 19.091 1.00 43.00 88 GLU A O 1
#

Secondary structure (DSSP, 8-state):
----EEE---SSSSEEEEETTTEEEEE--S-GGGTT-GGGTTSTTTSPPPSS-----PPP---HHHHHHHHHHHHHHHHHHHHS----